Protein AF-A0A0D7CNU6-F1 (afdb_monomer_lite)

Foldseek 3Di:
DEEEQQAPPRLGAQLVLVVLLQVQVVVVHAYEYADDPVVCVSNHDPHHYDDDDPVVLLVVLLPDQEYEYEHDPSLVSNLVSLRAYEYEYSDPQVVRCVSRVVRPRYDYDYSVVSVVPGD

Organism: NCBI:txid1240678

InterPro domains:
  IPR002201 Glycosyl transferase, family 9 [PF01075] (52-84)

Sequence (119 aa):
MYCQLDARSSTPLPRQSARRLLSQVAAHGEVQILGGPDTQDYLGDDLTYVRADLPEMVTRLLSCRLFVGCDSGLGHLAGYLGVPGLIVSTDDFETTWAFFRGYASLSVIPLAATELLLP

pLDDT: mean 87.65, std 9.86, range [44.53, 96.69]

Structure (mmCIF, N/CA/C/O backbone):
data_AF-A0A0D7CNU6-F1
#
_entry.id   AF-A0A0D7CNU6-F1
#
loop_
_atom_site.group_PDB
_atom_site.id
_atom_site.type_symbol
_atom_site.label_atom_id
_atom_site.label_alt_id
_atom_site.label_comp_id
_atom_site.label_asym_id
_atom_site.label_entity_id
_atom_site.label_seq_id
_atom_site.pdbx_PDB_ins_code
_atom_site.Cartn_x
_atom_site.Cartn_y
_atom_site.Cartn_z
_atom_site.occupancy
_atom_site.B_iso_or_equiv
_atom_site.auth_seq_id
_atom_site.auth_comp_id
_atom_site.auth_asym_id
_atom_site.auth_atom_id
_atom_site.pdbx_PDB_model_num
ATOM 1 N N . MET A 1 1 ? -8.893 -2.600 6.847 1.00 83.12 1 MET A N 1
ATOM 2 C CA . MET A 1 1 ? -8.148 -2.606 5.569 1.00 83.12 1 MET A CA 1
ATOM 3 C C . MET A 1 1 ? -6.812 -1.949 5.811 1.00 83.12 1 MET A C 1
ATOM 5 O O . MET A 1 1 ? -6.773 -0.974 6.553 1.00 83.12 1 MET A O 1
ATOM 9 N N . TYR A 1 2 ? -5.740 -2.492 5.238 1.00 85.69 2 TYR A N 1
ATOM 10 C CA . TYR A 1 2 ? -4.400 -1.932 5.415 1.00 85.69 2 TYR A CA 1
ATOM 11 C C . TYR A 1 2 ? -3.920 -1.308 4.115 1.00 85.69 2 TYR A C 1
ATOM 13 O O . TYR A 1 2 ? -3.983 -1.936 3.061 1.00 85.69 2 TYR A O 1
ATOM 21 N N . CYS A 1 3 ? -3.459 -0.065 4.198 1.00 81.94 3 CYS A N 1
ATOM 22 C CA . CYS A 1 3 ? -2.910 0.662 3.062 1.00 81.94 3 CYS A CA 1
ATOM 23 C C . CYS A 1 3 ? -1.440 0.994 3.309 1.00 81.94 3 CYS A C 1
ATOM 25 O O . CYS A 1 3 ? -1.057 1.330 4.427 1.00 81.94 3 CYS A O 1
ATOM 27 N N . GLN A 1 4 ? -0.624 0.926 2.267 1.00 83.62 4 GLN A N 1
ATOM 28 C CA . GLN A 1 4 ? 0.790 1.270 2.296 1.00 83.62 4 GLN A CA 1
ATOM 29 C C . GLN A 1 4 ? 1.126 2.022 1.009 1.00 83.62 4 GLN A C 1
ATOM 31 O O . GLN A 1 4 ? 1.270 1.424 -0.048 1.00 83.62 4 GLN A O 1
ATOM 36 N N . LEU A 1 5 ? 1.199 3.348 1.078 1.00 78.81 5 LEU A N 1
ATOM 37 C CA . LEU A 1 5 ? 1.202 4.198 -0.121 1.00 78.81 5 LEU A CA 1
ATOM 38 C C . LEU A 1 5 ? 2.570 4.813 -0.445 1.00 78.81 5 LEU A C 1
ATOM 40 O O . LEU A 1 5 ? 2.661 5.669 -1.325 1.00 78.81 5 LEU A O 1
ATOM 44 N N . ASP A 1 6 ? 3.625 4.329 0.214 1.00 69.38 6 ASP A N 1
ATOM 45 C CA . ASP A 1 6 ? 5.004 4.694 -0.107 1.00 69.38 6 ASP A CA 1
ATOM 46 C C . ASP A 1 6 ? 5.629 3.628 -1.011 1.00 69.38 6 ASP A C 1
ATOM 48 O O . ASP A 1 6 ? 5.759 2.461 -0.638 1.00 69.38 6 ASP A O 1
ATOM 52 N N . ALA A 1 7 ? 6.035 4.016 -2.212 1.00 62.06 7 ALA A N 1
ATOM 53 C CA . ALA A 1 7 ? 6.689 3.107 -3.141 1.00 62.06 7 ALA A CA 1
ATOM 54 C C . ALA A 1 7 ? 8.211 3.070 -2.929 1.00 62.06 7 ALA A C 1
ATOM 56 O O . ALA A 1 7 ? 8.837 4.004 -2.414 1.00 62.06 7 ALA A O 1
ATOM 57 N N . ARG A 1 8 ? 8.826 1.982 -3.383 1.00 60.50 8 ARG A N 1
ATOM 58 C CA . ARG A 1 8 ? 10.260 1.847 -3.601 1.00 60.50 8 ARG A CA 1
ATOM 59 C C . ARG A 1 8 ? 10.679 2.950 -4.578 1.00 60.50 8 ARG A C 1
ATOM 61 O O . ARG A 1 8 ? 10.032 3.145 -5.597 1.00 60.50 8 ARG A O 1
ATOM 68 N N . SER A 1 9 ? 11.778 3.641 -4.273 1.00 49.56 9 SER A N 1
ATOM 69 C CA . SER A 1 9 ? 12.403 4.666 -5.136 1.00 49.56 9 SER A CA 1
ATOM 70 C C . SER A 1 9 ? 11.864 6.099 -5.037 1.00 49.56 9 SER A C 1
ATOM 72 O O . SER A 1 9 ? 12.088 6.884 -5.955 1.00 49.56 9 SER A O 1
ATOM 74 N N . SER A 1 10 ? 11.216 6.489 -3.932 1.00 58.50 10 SER A N 1
ATOM 75 C CA . SER A 1 10 ? 10.775 7.886 -3.738 1.00 58.50 10 SER A CA 1
ATOM 76 C C . SER A 1 10 ? 9.783 8.370 -4.807 1.00 58.50 10 SER A C 1
ATOM 78 O O . SER A 1 10 ? 9.682 9.568 -5.069 1.00 58.50 10 SER A O 1
ATOM 80 N N . THR A 1 11 ? 9.018 7.444 -5.388 1.00 70.00 11 THR A N 1
ATOM 81 C CA . THR A 1 11 ? 7.889 7.698 -6.292 1.00 70.00 11 THR A CA 1
ATOM 82 C C . THR A 1 11 ? 6.566 7.372 -5.585 1.00 70.00 11 THR A C 1
ATOM 84 O O . THR A 1 11 ? 5.827 6.486 -6.027 1.00 70.00 11 THR A O 1
ATOM 87 N N . PRO A 1 12 ? 6.247 8.030 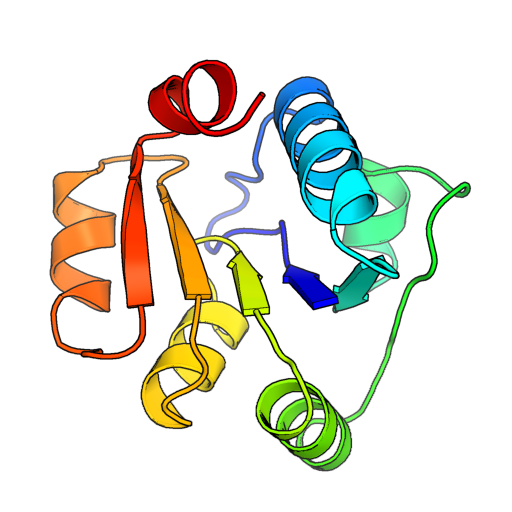-4.447 1.00 76.88 12 PRO A N 1
ATOM 88 C CA . PRO A 1 12 ? 4.956 7.824 -3.807 1.00 76.88 12 PRO A CA 1
A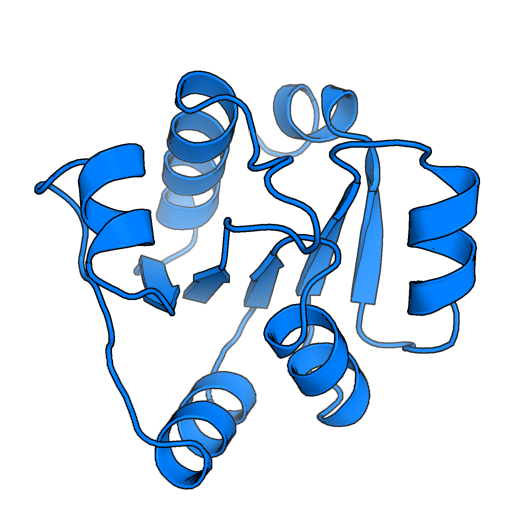TOM 89 C C . PRO A 1 12 ? 3.843 8.217 -4.778 1.00 76.88 12 PRO A C 1
ATOM 91 O O . PRO A 1 12 ? 4.054 8.997 -5.716 1.00 76.88 12 PRO A O 1
ATOM 94 N N . LEU A 1 13 ? 2.628 7.728 -4.527 1.00 85.19 13 LEU A N 1
ATOM 95 C CA . LEU A 1 13 ? 1.464 8.275 -5.221 1.00 85.19 13 LEU A CA 1
ATOM 96 C C . LEU A 1 13 ? 1.454 9.808 -5.058 1.00 85.19 13 LEU A C 1
ATOM 98 O O . LEU A 1 13 ? 1.899 10.337 -4.037 1.00 85.19 13 LEU A O 1
ATOM 102 N N . PRO A 1 14 ? 0.887 10.575 -5.995 1.00 88.00 14 PRO A N 1
ATOM 103 C CA . PRO A 1 14 ? 0.531 11.955 -5.701 1.00 88.00 14 PRO A CA 1
ATOM 104 C C . PRO A 1 14 ? -0.404 11.996 -4.485 1.00 88.00 14 PRO A C 1
ATOM 106 O O . PRO A 1 14 ? -1.363 11.224 -4.419 1.00 88.00 14 PRO A O 1
ATOM 109 N N . ARG A 1 15 ? -0.154 12.898 -3.523 1.00 88.81 15 ARG A N 1
ATOM 110 C CA . ARG A 1 15 ? -0.916 12.969 -2.256 1.00 88.81 15 ARG A CA 1
ATOM 111 C C . ARG A 1 15 ? -2.425 12.990 -2.483 1.00 88.81 15 ARG A C 1
ATOM 113 O O . ARG A 1 15 ? -3.171 12.328 -1.771 1.00 88.81 15 ARG A O 1
ATOM 120 N N . GLN A 1 16 ? -2.882 13.737 -3.484 1.00 88.62 16 GLN A N 1
ATOM 121 C CA . GLN A 1 16 ? -4.299 13.816 -3.829 1.00 88.62 16 GLN A CA 1
ATOM 122 C C . GLN A 1 16 ? -4.864 12.460 -4.276 1.00 88.62 16 GLN A C 1
ATOM 124 O O . GLN A 1 16 ? -5.933 12.071 -3.812 1.00 88.62 16 GLN A O 1
ATOM 129 N N . SER A 1 17 ? -4.141 11.729 -5.128 1.00 88.75 17 SER A N 1
ATOM 130 C CA . SER A 1 17 ? -4.529 10.393 -5.591 1.00 88.75 17 SER A CA 1
ATOM 131 C C . SER A 1 17 ? -4.540 9.391 -4.439 1.00 88.75 17 SER A C 1
ATOM 133 O O . SER A 1 17 ? -5.515 8.663 -4.280 1.00 88.75 17 SER A O 1
ATOM 135 N N . ALA A 1 18 ? -3.519 9.414 -3.574 1.00 90.38 18 ALA A N 1
ATOM 136 C CA . ALA A 1 18 ? -3.482 8.596 -2.365 1.00 90.38 18 ALA A CA 1
ATOM 137 C C . ALA A 1 18 ? -4.675 8.878 -1.446 1.00 90.38 18 ALA A C 1
ATOM 139 O O . ALA A 1 18 ? -5.382 7.958 -1.048 1.00 90.38 18 ALA A O 1
ATOM 140 N N . ARG A 1 19 ? -4.958 10.149 -1.144 1.00 90.31 19 ARG A N 1
ATOM 141 C CA . ARG A 1 19 ? -6.085 10.525 -0.275 1.00 90.31 19 ARG A CA 1
ATOM 142 C C . ARG A 1 19 ? -7.438 10.162 -0.877 1.00 90.31 19 ARG A C 1
ATOM 144 O O . ARG A 1 19 ? -8.325 9.728 -0.147 1.00 90.31 19 ARG A O 1
ATOM 151 N N . ARG A 1 20 ? -7.596 10.301 -2.194 1.00 89.06 20 ARG A N 1
ATOM 152 C CA . ARG A 1 20 ? -8.804 9.863 -2.898 1.00 89.06 20 ARG A CA 1
ATOM 153 C C . ARG A 1 20 ? -8.988 8.351 -2.788 1.00 89.06 20 ARG A C 1
ATOM 155 O O . ARG A 1 20 ? -10.055 7.915 -2.367 1.00 89.06 20 ARG A O 1
ATOM 162 N N . LEU A 1 21 ? -7.934 7.584 -3.064 1.00 89.19 21 LEU A N 1
ATOM 163 C CA . LEU A 1 21 ? -7.935 6.129 -2.929 1.00 89.19 21 LEU A CA 1
ATOM 164 C C . LEU A 1 21 ? -8.284 5.701 -1.498 1.00 89.19 21 LEU A C 1
ATOM 166 O O . LEU A 1 21 ? -9.147 4.852 -1.302 1.00 89.19 21 LEU A O 1
ATOM 170 N N . LEU A 1 22 ? -7.683 6.336 -0.488 1.00 90.38 22 LEU A N 1
ATOM 171 C CA . LEU A 1 22 ? -8.001 6.080 0.919 1.00 90.38 22 LEU A CA 1
ATOM 172 C C . LEU A 1 22 ? -9.469 6.371 1.242 1.00 90.38 22 LEU A C 1
ATOM 174 O O . LEU A 1 22 ? -10.105 5.564 1.912 1.00 90.38 22 LEU A O 1
ATOM 178 N N . SER A 1 23 ? -10.021 7.481 0.744 1.00 88.88 23 SER A N 1
ATOM 179 C CA . SER A 1 23 ? -11.439 7.816 0.924 1.00 88.88 23 SER A CA 1
ATOM 180 C C . SER A 1 23 ? -12.364 6.774 0.293 1.00 88.88 23 SER A C 1
ATOM 182 O O . SER A 1 23 ? -13.396 6.452 0.876 1.00 88.88 23 SER A O 1
ATOM 184 N N . GLN A 1 24 ? -12.010 6.248 -0.882 1.00 86.81 24 GLN A N 1
ATOM 185 C CA . GLN A 1 24 ? -12.791 5.211 -1.562 1.00 86.81 24 GLN A CA 1
ATOM 186 C C . GLN A 1 24 ? -12.719 3.884 -0.801 1.00 86.81 24 GLN A C 1
ATOM 188 O O . GLN A 1 24 ? -13.739 3.264 -0.522 1.00 86.81 24 GLN A O 1
ATOM 193 N N . VAL A 1 25 ? -11.522 3.471 -0.382 1.00 87.50 25 VAL A N 1
ATOM 194 C CA . VAL A 1 25 ? -11.338 2.244 0.406 1.00 87.50 25 VAL A CA 1
ATOM 195 C C . VAL A 1 25 ? -12.051 2.356 1.760 1.00 87.50 25 VAL A C 1
ATOM 197 O O . VAL A 1 25 ? -12.676 1.391 2.199 1.00 87.50 25 VAL A O 1
ATOM 200 N N . ALA A 1 26 ? -12.043 3.535 2.390 1.00 88.81 26 ALA A N 1
ATOM 201 C CA . ALA A 1 26 ? -12.730 3.790 3.656 1.00 88.81 26 ALA A CA 1
ATOM 202 C C . ALA A 1 26 ? -14.253 3.596 3.578 1.00 88.81 26 ALA A C 1
ATOM 204 O O . ALA A 1 26 ? -14.868 3.225 4.580 1.00 88.81 26 ALA A O 1
ATOM 205 N N . ALA A 1 27 ? -14.864 3.748 2.396 1.00 86.75 27 ALA A N 1
ATOM 206 C CA . ALA A 1 27 ? -16.284 3.453 2.191 1.00 86.75 27 ALA A CA 1
ATOM 207 C C . ALA A 1 27 ? -16.633 1.970 2.434 1.00 86.75 27 ALA A C 1
ATOM 209 O O . ALA A 1 27 ? -17.793 1.629 2.664 1.00 86.75 27 ALA A O 1
ATOM 210 N N . HIS A 1 28 ? -15.638 1.079 2.427 1.00 84.00 28 HIS A N 1
ATOM 211 C CA . HIS A 1 28 ? -15.828 -0.361 2.590 1.00 84.00 28 HIS A CA 1
ATOM 212 C C . HIS A 1 28 ? -15.385 -0.897 3.966 1.00 84.00 28 HIS A C 1
ATOM 214 O O . HIS A 1 28 ? -15.503 -2.104 4.219 1.00 84.00 28 HIS A O 1
ATOM 220 N N . GLY A 1 29 ? -14.853 -0.043 4.850 1.00 86.19 29 GLY A N 1
ATOM 221 C CA . GLY A 1 29 ? -14.389 -0.413 6.190 1.00 86.19 29 GLY A CA 1
ATOM 222 C C . GLY A 1 29 ? -13.228 0.442 6.699 1.00 86.19 29 GLY A C 1
ATOM 223 O O . GLY A 1 29 ? -12.669 1.253 5.971 1.00 86.19 29 GLY A O 1
ATOM 224 N N . GLU A 1 30 ? -12.845 0.235 7.961 1.00 90.62 30 GLU A N 1
ATOM 225 C CA . GLU A 1 30 ? -11.773 1.002 8.610 1.00 90.62 30 GLU A CA 1
ATOM 226 C C . GLU A 1 30 ? -10.441 0.874 7.855 1.00 90.62 30 GLU A C 1
ATOM 228 O O . GLU A 1 30 ? -10.020 -0.234 7.496 1.00 90.62 30 GLU A O 1
ATOM 233 N N . VAL A 1 31 ? -9.773 2.008 7.632 1.00 91.75 31 VAL A N 1
ATOM 234 C CA . VAL A 1 31 ? -8.485 2.100 6.937 1.00 91.75 31 VAL A CA 1
ATOM 235 C C . VAL A 1 31 ? -7.386 2.442 7.930 1.00 91.75 31 VAL A C 1
ATOM 237 O O . VAL A 1 31 ? -7.476 3.425 8.658 1.00 91.75 31 VAL A O 1
ATOM 240 N N . GLN A 1 32 ? -6.327 1.638 7.921 1.00 94.00 32 GLN A N 1
ATOM 241 C CA . GLN A 1 32 ? -5.125 1.851 8.717 1.00 94.00 32 GLN A CA 1
ATOM 242 C C . GLN A 1 32 ? -3.908 1.903 7.789 1.00 94.00 32 GLN A C 1
ATOM 244 O O . GLN A 1 32 ? -3.773 1.078 6.880 1.00 94.00 32 GLN A O 1
ATOM 249 N N . ILE A 1 33 ? -3.030 2.878 8.007 1.00 94.12 33 ILE A N 1
ATOM 250 C CA . ILE A 1 33 ? -1.840 3.104 7.187 1.00 94.12 33 ILE A CA 1
ATOM 251 C C . ILE A 1 33 ? -0.658 2.365 7.803 1.00 94.12 33 ILE A C 1
ATOM 253 O O . ILE A 1 33 ? -0.253 2.666 8.922 1.00 94.12 33 ILE A O 1
ATOM 257 N N . LEU A 1 34 ? -0.082 1.414 7.074 1.00 91.75 34 LEU A N 1
ATOM 258 C CA . LEU A 1 34 ? 1.177 0.771 7.443 1.00 91.75 34 LEU A CA 1
ATOM 259 C C . LEU A 1 34 ? 2.319 1.691 7.001 1.00 91.75 34 LEU A C 1
ATOM 261 O O . LEU A 1 34 ? 2.751 1.638 5.852 1.00 91.75 34 LEU A O 1
ATOM 265 N N . GLY A 1 35 ? 2.761 2.583 7.884 1.00 86.81 35 GLY A N 1
ATOM 266 C CA . GLY A 1 35 ? 3.651 3.680 7.509 1.00 86.81 35 GLY A CA 1
ATOM 267 C C . GLY A 1 35 ? 4.352 4.331 8.694 1.00 86.81 35 GLY A C 1
ATOM 268 O O . GLY A 1 35 ? 3.877 4.276 9.830 1.00 86.81 35 GLY A O 1
ATOM 269 N N . GLY A 1 36 ? 5.520 4.908 8.422 1.00 87.00 36 GLY A N 1
ATOM 270 C CA . GLY A 1 36 ? 6.332 5.633 9.397 1.00 87.00 36 GLY A CA 1
ATOM 271 C C . GLY A 1 36 ? 6.057 7.143 9.391 1.00 87.00 36 GLY A C 1
ATOM 272 O O . GLY A 1 36 ? 5.112 7.591 8.745 1.00 87.00 36 GLY A O 1
ATOM 273 N N . PRO A 1 37 ? 6.897 7.932 10.088 1.00 87.69 37 PRO A N 1
ATOM 274 C CA . PRO A 1 37 ? 6.817 9.394 10.084 1.00 87.69 37 PRO A CA 1
ATOM 275 C C . PRO A 1 37 ? 6.811 9.995 8.674 1.00 87.69 37 PRO A C 1
ATOM 277 O O . PRO A 1 37 ? 5.975 10.837 8.393 1.00 87.69 37 PRO A O 1
ATOM 280 N N . ASP A 1 38 ? 7.638 9.484 7.758 1.00 86.31 38 ASP A N 1
ATOM 281 C CA . ASP A 1 38 ? 7.689 9.978 6.374 1.00 86.31 38 ASP A CA 1
ATOM 282 C C . ASP A 1 38 ? 6.342 9.805 5.645 1.00 86.31 38 ASP A C 1
ATOM 284 O O . ASP A 1 38 ? 5.876 10.710 4.952 1.00 86.31 38 ASP A O 1
ATOM 288 N N . THR A 1 39 ? 5.674 8.661 5.850 1.00 87.88 39 THR A N 1
ATOM 289 C CA . THR A 1 39 ? 4.325 8.395 5.326 1.00 87.88 39 THR A CA 1
ATOM 290 C C . THR A 1 39 ? 3.311 9.383 5.898 1.00 87.88 39 THR A C 1
ATOM 292 O O . THR A 1 39 ? 2.414 9.845 5.191 1.00 87.88 39 THR A O 1
ATOM 295 N N . GLN A 1 40 ? 3.437 9.685 7.192 1.00 91.00 40 GLN A N 1
ATOM 296 C CA . GLN A 1 40 ? 2.554 10.600 7.904 1.00 91.00 40 GLN A CA 1
ATOM 297 C C . GLN A 1 40 ? 2.747 12.046 7.447 1.00 91.00 40 GLN A C 1
ATOM 299 O O . GLN A 1 40 ? 1.758 12.709 7.139 1.00 91.00 40 GLN A O 1
ATOM 304 N N . ASP A 1 41 ? 3.988 12.508 7.309 1.00 89.56 41 ASP A N 1
ATOM 305 C CA . ASP A 1 41 ? 4.315 13.840 6.793 1.00 89.56 41 ASP A CA 1
ATOM 306 C C . ASP A 1 41 ? 3.751 14.037 5.376 1.00 89.56 41 ASP A C 1
ATOM 308 O O . ASP A 1 41 ? 3.236 15.103 5.022 1.00 89.56 41 ASP A O 1
ATOM 312 N N . TYR A 1 42 ? 3.792 12.978 4.565 1.00 87.81 42 TYR A N 1
ATOM 313 C CA . TYR A 1 42 ? 3.248 12.962 3.214 1.00 87.81 42 TYR A CA 1
ATOM 314 C C . TYR A 1 42 ? 1.707 12.950 3.178 1.00 87.81 42 TYR A C 1
ATOM 316 O O . TYR A 1 42 ? 1.101 13.747 2.453 1.00 87.81 42 TYR A O 1
ATOM 324 N N . LEU A 1 43 ? 1.040 12.075 3.939 1.00 90.31 43 LEU A N 1
ATOM 325 C CA . LEU A 1 43 ? -0.416 11.898 3.865 1.00 90.31 43 LEU A CA 1
ATOM 326 C C . LEU A 1 43 ? -1.197 12.903 4.731 1.00 90.31 43 LEU A C 1
ATOM 328 O O . LEU A 1 43 ? -2.248 13.393 4.287 1.00 90.31 43 LEU A O 1
ATOM 332 N N . GLY A 1 44 ? -0.664 13.296 5.888 1.00 91.38 44 GLY A N 1
ATOM 333 C CA . GLY A 1 44 ? -1.254 14.213 6.872 1.00 91.38 44 GLY A CA 1
ATOM 334 C C . GLY A 1 44 ? -1.739 13.532 8.157 1.00 91.38 44 GLY A C 1
ATOM 335 O O . GLY A 1 44 ? -1.874 12.319 8.227 1.00 91.38 44 GLY A O 1
ATOM 336 N N . ASP A 1 45 ? -2.049 14.311 9.187 1.00 92.31 45 ASP A N 1
ATOM 337 C CA . ASP A 1 45 ? -2.263 13.782 10.546 1.00 92.31 45 ASP A CA 1
ATOM 338 C C . ASP A 1 45 ? -3.661 13.203 10.827 1.00 92.31 45 ASP A C 1
ATOM 340 O O . ASP A 1 45 ? -3.923 12.711 11.921 1.00 92.31 45 ASP A O 1
ATOM 344 N N . ASP A 1 46 ? -4.580 13.251 9.863 1.00 92.44 46 ASP A N 1
ATOM 345 C CA . ASP A 1 46 ? -5.984 12.855 10.033 1.00 92.44 46 ASP A CA 1
ATOM 346 C C . ASP A 1 46 ? -6.261 11.363 9.760 1.00 92.44 46 ASP A C 1
ATOM 348 O O . ASP A 1 46 ? -7.413 10.952 9.624 1.00 92.44 46 ASP A O 1
ATOM 352 N N . LEU A 1 47 ? -5.210 10.543 9.683 1.00 92.62 47 LEU A N 1
ATOM 353 C CA . LEU A 1 47 ? -5.280 9.105 9.420 1.00 92.62 47 LEU A CA 1
ATOM 354 C C . LEU A 1 47 ? -4.726 8.293 10.594 1.00 92.62 47 LEU A C 1
ATOM 356 O O . LEU A 1 47 ? -3.923 8.767 11.395 1.00 92.62 47 LEU A O 1
ATOM 360 N N . THR A 1 48 ? -5.127 7.024 10.684 1.00 93.56 48 THR A N 1
ATOM 361 C CA . THR A 1 48 ? -4.579 6.096 11.677 1.00 93.56 48 THR A CA 1
ATOM 362 C C . THR A 1 48 ? -3.331 5.413 11.137 1.00 93.56 48 THR A C 1
ATOM 364 O O . THR A 1 48 ? -3.412 4.533 10.278 1.00 93.56 48 THR A O 1
ATOM 367 N N . TYR A 1 49 ? -2.176 5.798 11.674 1.00 92.19 49 TYR A N 1
ATOM 368 C CA . TYR A 1 49 ? -0.886 5.207 11.337 1.00 92.19 49 TYR A CA 1
ATOM 369 C C . TYR A 1 49 ? -0.542 4.049 12.260 1.00 92.19 49 TYR A C 1
ATOM 371 O O . TYR A 1 49 ? -0.700 4.111 13.479 1.00 92.19 49 TYR A O 1
ATOM 379 N N . VAL A 1 50 ? -0.022 2.991 11.659 1.00 92.06 50 VAL A N 1
ATOM 380 C CA . VAL A 1 50 ? 0.423 1.785 12.331 1.00 92.06 50 VAL A CA 1
ATOM 381 C C . VAL A 1 50 ? 1.915 1.630 12.101 1.00 92.06 50 VAL A C 1
ATOM 383 O O . VAL A 1 50 ? 2.372 1.377 10.985 1.00 92.06 50 VAL A O 1
ATOM 386 N N . ARG A 1 51 ? 2.661 1.715 13.201 1.00 89.75 51 ARG A N 1
ATOM 387 C CA . ARG A 1 51 ? 4.076 1.364 13.269 1.00 89.75 51 ARG A CA 1
ATOM 388 C C . ARG A 1 51 ? 4.209 0.083 14.075 1.00 89.75 51 ARG A C 1
ATOM 390 O O . ARG A 1 51 ? 3.736 0.008 15.204 1.00 89.75 51 ARG A O 1
ATOM 397 N N . ALA A 1 52 ? 4.834 -0.912 13.472 1.00 89.00 52 ALA A N 1
ATOM 398 C CA . ALA A 1 52 ? 4.955 -2.253 14.014 1.00 89.00 52 ALA A CA 1
ATOM 399 C C . ALA A 1 52 ? 6.322 -2.832 13.643 1.00 89.00 52 ALA A C 1
ATOM 401 O O . ALA A 1 52 ? 6.911 -2.437 12.632 1.00 89.00 52 ALA A O 1
ATOM 402 N N . ASP A 1 53 ? 6.819 -3.762 14.455 1.00 92.31 53 ASP A N 1
ATOM 403 C CA . ASP A 1 53 ? 7.929 -4.610 14.035 1.00 92.31 53 ASP A CA 1
ATOM 404 C C . ASP A 1 53 ? 7.472 -5.598 12.948 1.00 92.31 53 ASP A C 1
ATOM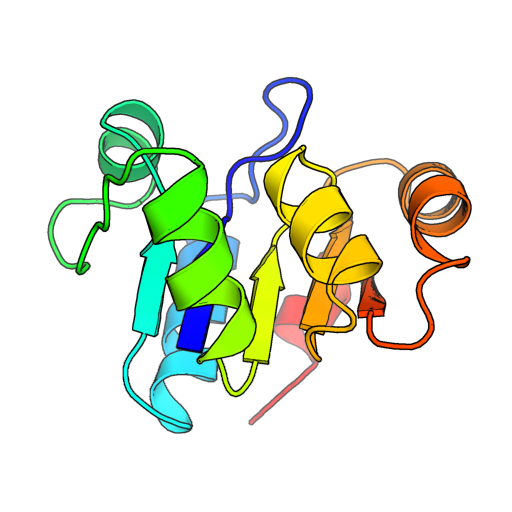 406 O O . ASP A 1 53 ? 6.287 -5.703 12.624 1.00 92.31 53 ASP A O 1
ATOM 410 N N . LEU A 1 54 ? 8.423 -6.297 12.326 1.00 90.75 54 LEU A N 1
ATOM 411 C CA . LEU A 1 54 ? 8.112 -7.184 11.206 1.00 90.75 54 LEU A CA 1
ATOM 412 C C . LEU A 1 54 ? 7.131 -8.319 11.583 1.00 90.75 54 LEU A C 1
ATOM 414 O O . LEU A 1 54 ? 6.198 -8.541 10.809 1.00 90.75 54 LEU A O 1
ATOM 418 N N . PRO A 1 55 ? 7.266 -9.015 12.732 1.00 95.00 55 PRO A N 1
ATOM 419 C CA . PRO A 1 55 ? 6.279 -10.010 13.161 1.00 95.00 55 PRO A CA 1
ATOM 420 C C . PRO A 1 55 ? 4.855 -9.457 13.309 1.00 95.00 55 PRO A C 1
ATOM 422 O O . PRO A 1 55 ? 3.901 -10.057 12.809 1.00 95.00 55 PRO A O 1
ATOM 425 N N . GLU A 1 56 ? 4.694 -8.303 13.952 1.00 93.75 56 GLU A N 1
ATOM 426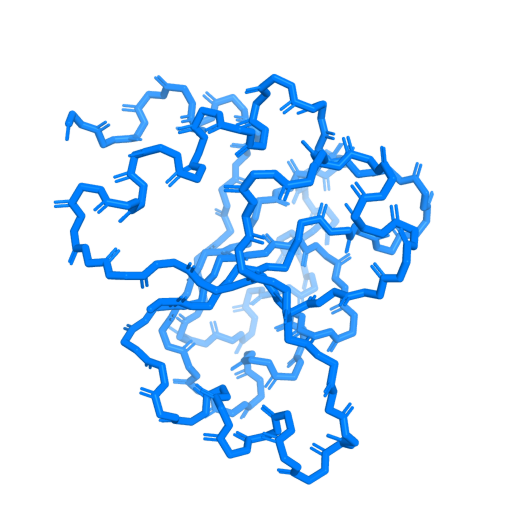 C CA . GLU A 1 56 ? 3.387 -7.658 14.097 1.00 93.75 56 GLU A CA 1
ATOM 427 C C . GLU A 1 56 ? 2.847 -7.189 12.736 1.00 93.75 56 GLU A C 1
ATOM 429 O O . GLU A 1 56 ? 1.656 -7.324 12.451 1.00 93.75 56 GLU A O 1
ATOM 434 N N . MET A 1 57 ? 3.718 -6.719 11.839 1.00 91.75 57 MET A N 1
ATOM 435 C CA . MET A 1 57 ? 3.341 -6.348 10.473 1.00 91.75 57 MET A CA 1
ATOM 436 C C . MET A 1 57 ? 2.783 -7.541 9.686 1.00 91.75 57 MET A C 1
ATOM 438 O O . MET A 1 57 ? 1.762 -7.413 9.011 1.00 91.75 57 MET A O 1
ATOM 442 N N . VAL A 1 58 ? 3.409 -8.715 9.808 1.00 94.38 58 VAL A N 1
ATOM 443 C CA . VAL A 1 58 ? 2.912 -9.965 9.211 1.00 94.38 58 VAL A CA 1
ATOM 444 C C . VAL A 1 58 ? 1.537 -10.321 9.775 1.00 94.38 58 VAL A C 1
ATOM 446 O O . VAL A 1 58 ? 0.621 -10.606 9.004 1.00 94.38 58 VAL A O 1
ATOM 449 N N . THR A 1 59 ? 1.364 -10.248 11.098 1.00 94.62 59 THR A N 1
ATOM 450 C CA . THR A 1 59 ? 0.075 -10.512 11.761 1.00 94.62 59 THR A CA 1
ATOM 451 C C . THR A 1 59 ? -1.031 -9.601 11.227 1.00 94.62 59 THR A C 1
ATOM 453 O O . THR A 1 59 ? -2.132 -10.066 10.929 1.00 94.62 59 THR A O 1
ATOM 456 N N . ARG A 1 60 ? -0.738 -8.311 11.043 1.00 92.25 60 ARG A N 1
ATOM 457 C CA . ARG A 1 60 ? -1.685 -7.336 10.483 1.00 92.25 60 ARG A CA 1
ATOM 458 C C . ARG A 1 60 ? -2.012 -7.601 9.021 1.00 92.25 60 ARG A C 1
ATOM 460 O O . ARG A 1 60 ? -3.174 -7.552 8.634 1.00 92.25 60 ARG A O 1
ATOM 467 N N . LEU A 1 61 ? -1.013 -7.916 8.203 1.00 93.75 61 LEU A N 1
ATOM 468 C CA . LEU A 1 61 ? -1.240 -8.268 6.802 1.00 93.75 61 LEU A CA 1
ATOM 469 C C . LEU A 1 61 ? -2.149 -9.501 6.677 1.00 93.75 61 LEU A C 1
ATOM 471 O O . LEU A 1 61 ? -3.108 -9.468 5.909 1.00 93.75 61 LEU A O 1
ATOM 475 N N . LEU A 1 62 ? -1.916 -10.537 7.489 1.00 93.88 62 LEU A N 1
ATOM 476 C CA . LEU A 1 62 ? -2.729 -11.758 7.507 1.00 93.88 62 LEU A CA 1
ATOM 477 C C . LEU A 1 62 ? -4.156 -11.546 8.035 1.00 93.88 62 LEU A C 1
ATOM 479 O O . LEU A 1 62 ? -5.064 -12.267 7.629 1.00 93.88 62 LEU A O 1
ATOM 483 N N . SER A 1 63 ? -4.379 -10.573 8.922 1.00 91.19 63 SER A N 1
ATOM 484 C CA . SER A 1 63 ? -5.724 -10.229 9.407 1.00 91.19 63 SER A CA 1
ATOM 485 C C . SER A 1 63 ? -6.477 -9.278 8.473 1.00 91.19 63 SER A C 1
ATOM 487 O O . SER A 1 63 ? -7.652 -8.971 8.699 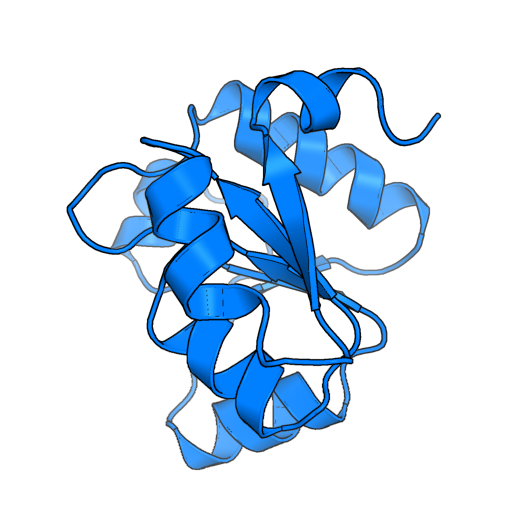1.00 91.19 63 SER A O 1
ATOM 489 N N . CYS A 1 64 ? -5.825 -8.794 7.414 1.00 88.44 64 CYS A N 1
ATOM 490 C CA . CYS A 1 64 ? -6.418 -7.814 6.531 1.00 88.44 64 CYS A CA 1
ATOM 491 C C . CYS A 1 64 ? -7.376 -8.450 5.525 1.00 88.44 64 CYS A C 1
ATOM 493 O O . CYS A 1 64 ? -7.089 -9.451 4.875 1.00 88.44 64 CYS A O 1
ATOM 495 N N . ARG A 1 65 ? -8.526 -7.797 5.349 1.00 89.62 65 ARG A N 1
ATOM 496 C CA . ARG A 1 65 ? -9.486 -8.142 4.297 1.00 89.62 65 ARG A CA 1
ATOM 497 C C . ARG A 1 65 ? -9.001 -7.737 2.900 1.00 89.62 65 ARG A C 1
ATOM 499 O O . ARG A 1 65 ? -9.374 -8.371 1.921 1.00 89.62 65 ARG A O 1
ATOM 506 N N . LEU A 1 66 ? -8.249 -6.641 2.825 1.00 92.12 66 LEU A N 1
ATOM 507 C CA . LEU A 1 66 ? -7.712 -6.074 1.595 1.00 92.12 66 LEU A CA 1
ATOM 508 C C . LEU A 1 66 ? -6.473 -5.238 1.928 1.00 92.12 66 LEU A C 1
ATOM 510 O O . LEU A 1 66 ? -6.524 -4.392 2.836 1.00 92.12 66 LEU A O 1
ATOM 514 N N . PHE A 1 67 ? -5.403 -5.482 1.179 1.00 94.94 67 PHE A N 1
ATOM 515 C CA . PHE A 1 67 ? -4.192 -4.677 1.156 1.00 94.94 67 PHE A CA 1
ATOM 516 C C . PHE A 1 67 ? -4.203 -3.758 -0.067 1.00 94.94 67 PHE A C 1
ATOM 518 O O . PHE A 1 67 ? -4.523 -4.193 -1.171 1.00 94.94 67 PHE A O 1
ATOM 525 N N . VAL A 1 68 ? -3.835 -2.494 0.106 1.00 93.81 68 VAL A N 1
ATOM 526 C CA . VAL A 1 68 ? -3.626 -1.568 -1.013 1.00 93.81 68 VAL A CA 1
ATOM 527 C C . VAL A 1 68 ? -2.251 -0.949 -0.865 1.00 93.81 68 VAL A C 1
ATOM 529 O O . VAL A 1 68 ? -1.974 -0.312 0.148 1.00 93.81 68 VAL A O 1
ATOM 532 N N . GLY A 1 69 ? -1.390 -1.107 -1.861 1.00 92.62 69 GLY A N 1
ATOM 533 C CA . GLY A 1 69 ? -0.093 -0.454 -1.822 1.00 92.62 69 GLY A CA 1
ATOM 534 C C . GLY A 1 69 ? 0.554 -0.255 -3.173 1.00 92.62 69 GLY A C 1
ATOM 535 O O . GLY A 1 69 ? -0.138 -0.243 -4.182 1.00 92.62 69 GLY A O 1
ATOM 536 N N . CYS A 1 70 ? 1.865 -0.051 -3.179 1.00 91.50 70 CYS A N 1
ATOM 537 C CA . CYS A 1 70 ? 2.659 0.203 -4.386 1.00 91.50 70 CYS A CA 1
ATOM 538 C C . CYS A 1 70 ? 3.735 -0.877 -4.549 1.00 91.50 70 CYS A C 1
ATOM 540 O O . CYS A 1 70 ? 3.796 -1.813 -3.745 1.00 91.50 70 CYS A O 1
ATOM 542 N N . ASP A 1 71 ? 4.613 -0.735 -5.546 1.00 90.81 71 ASP A N 1
ATOM 543 C CA . ASP A 1 71 ? 5.869 -1.489 -5.559 1.00 90.81 71 ASP A CA 1
ATOM 544 C C . ASP A 1 71 ? 6.680 -1.127 -4.309 1.00 90.81 71 ASP A C 1
ATOM 546 O O . ASP A 1 71 ? 7.278 -0.061 -4.233 1.00 90.81 71 ASP A O 1
ATOM 550 N N . SER A 1 72 ? 6.642 -1.973 -3.282 1.00 88.88 72 SER A N 1
ATOM 551 C CA . SER A 1 72 ? 7.347 -1.775 -2.019 1.00 88.88 72 SER A CA 1
ATOM 552 C C . SER A 1 72 ? 7.649 -3.116 -1.356 1.00 88.88 72 SER A C 1
ATOM 554 O O . SER A 1 72 ? 7.056 -4.150 -1.677 1.00 88.88 72 SER A O 1
ATOM 556 N N . GLY A 1 73 ? 8.541 -3.105 -0.360 1.00 89.94 73 GLY A N 1
ATOM 557 C CA . GLY A 1 73 ? 8.813 -4.299 0.445 1.00 89.94 73 GLY A CA 1
ATOM 558 C C . GLY A 1 73 ? 7.559 -4.857 1.130 1.00 89.94 73 GLY A C 1
ATOM 559 O O . GLY A 1 73 ? 7.398 -6.073 1.210 1.00 89.94 73 GLY A O 1
ATOM 560 N N . LEU A 1 74 ? 6.638 -3.988 1.567 1.00 90.62 74 LEU A N 1
ATOM 561 C CA . LEU A 1 74 ? 5.365 -4.411 2.158 1.00 90.62 74 LEU A CA 1
ATOM 562 C C . LEU A 1 74 ? 4.384 -4.937 1.107 1.00 90.62 74 LEU A C 1
ATOM 564 O O . LEU A 1 74 ? 3.669 -5.893 1.398 1.00 90.62 74 LEU A O 1
ATOM 568 N N . GLY A 1 75 ? 4.401 -4.395 -0.114 1.00 93.06 75 GLY A N 1
ATOM 569 C CA . GLY A 1 75 ? 3.666 -4.967 -1.241 1.00 93.06 75 GLY A CA 1
ATOM 570 C C . GLY A 1 75 ? 4.105 -6.402 -1.536 1.00 93.06 75 GLY A C 1
ATOM 571 O O . GLY A 1 75 ? 3.274 -7.307 -1.616 1.00 93.06 75 GLY A O 1
ATOM 572 N N . HIS A 1 76 ? 5.416 -6.641 -1.633 1.00 93.81 76 HIS A N 1
ATOM 573 C CA . HIS A 1 76 ? 5.961 -7.988 -1.832 1.00 93.81 76 HIS A CA 1
ATOM 574 C C . HIS A 1 76 ? 5.634 -8.933 -0.673 1.00 93.81 76 HIS A C 1
ATOM 576 O O . HIS A 1 76 ? 5.299 -10.096 -0.899 1.00 93.81 76 HIS A O 1
ATOM 582 N N . LEU A 1 77 ? 5.703 -8.438 0.567 1.00 94.31 77 LEU A N 1
ATOM 583 C CA . LEU A 1 77 ? 5.342 -9.218 1.746 1.00 94.31 77 LEU A CA 1
ATOM 584 C C . LEU A 1 77 ? 3.862 -9.621 1.719 1.00 94.31 77 LEU A C 1
ATOM 586 O O . LEU A 1 77 ? 3.553 -10.787 1.949 1.00 94.31 77 LEU A O 1
ATOM 590 N N . ALA A 1 78 ? 2.957 -8.698 1.381 1.00 95.38 78 ALA A N 1
ATOM 591 C CA . ALA A 1 78 ? 1.533 -8.992 1.223 1.00 95.38 78 ALA A CA 1
ATOM 592 C C . ALA A 1 78 ? 1.291 -10.067 0.147 1.00 95.38 78 ALA A C 1
ATOM 594 O O . ALA A 1 78 ? 0.527 -11.006 0.375 1.00 95.38 78 ALA A O 1
ATOM 595 N N . GLY A 1 79 ? 1.997 -9.975 -0.985 1.00 95.38 79 GLY A N 1
ATOM 596 C CA . GLY A 1 79 ? 1.921 -10.959 -2.065 1.00 95.38 79 GLY A CA 1
ATOM 597 C C . GLY A 1 79 ? 2.420 -12.342 -1.657 1.00 95.38 79 GLY A C 1
ATOM 598 O O . GLY A 1 79 ? 1.766 -13.344 -1.939 1.00 95.38 79 GLY A O 1
ATOM 599 N N . TYR A 1 80 ? 3.542 -12.408 -0.937 1.00 96.56 80 TYR A N 1
ATOM 600 C CA . TYR A 1 80 ? 4.076 -13.665 -0.409 1.00 96.56 80 TYR A CA 1
ATOM 601 C C . TYR A 1 80 ? 3.138 -14.315 0.620 1.00 96.56 80 TYR A C 1
ATOM 603 O O . TYR A 1 80 ? 2.985 -15.533 0.638 1.00 96.56 80 TYR A O 1
ATOM 611 N N . LEU A 1 81 ? 2.482 -13.505 1.454 1.00 96.44 81 LEU A N 1
ATOM 612 C CA . LEU A 1 81 ? 1.517 -13.962 2.458 1.00 96.44 81 LEU A CA 1
ATOM 613 C C . LEU A 1 81 ? 0.147 -14.345 1.866 1.00 96.44 81 LEU A C 1
ATOM 615 O O . LEU A 1 81 ? -0.723 -14.796 2.607 1.00 96.44 81 LEU A O 1
ATOM 619 N N . GLY A 1 82 ? -0.065 -14.175 0.556 1.00 96.38 82 GLY A N 1
ATOM 620 C CA . GLY A 1 82 ? -1.336 -14.492 -0.101 1.00 96.38 82 GLY A CA 1
ATOM 621 C C . GLY A 1 82 ? -2.476 -13.545 0.281 1.00 96.38 82 GLY A C 1
ATOM 622 O O . GLY A 1 82 ? -3.648 -13.904 0.168 1.00 96.38 82 GLY A O 1
ATOM 623 N N . VAL A 1 83 ? -2.147 -12.341 0.745 1.00 95.88 83 VAL A N 1
ATOM 624 C CA . VAL A 1 83 ? -3.132 -11.344 1.162 1.00 95.88 83 VAL A CA 1
ATOM 625 C C . VAL A 1 83 ? -3.840 -10.789 -0.077 1.00 95.88 83 VAL A C 1
ATOM 627 O O . VAL A 1 83 ? -3.150 -10.376 -1.017 1.00 95.88 83 VAL A O 1
ATOM 630 N N . PRO A 1 84 ? -5.186 -10.756 -0.115 1.00 94.88 84 PRO A N 1
ATOM 631 C CA . PRO A 1 84 ? -5.917 -10.121 -1.205 1.00 94.88 84 PRO A CA 1
ATOM 632 C C . PRO A 1 84 ? -5.550 -8.642 -1.299 1.00 94.88 84 PRO A C 1
ATOM 634 O O . PRO A 1 84 ? -5.616 -7.930 -0.293 1.00 94.88 84 PRO A O 1
ATOM 637 N N . GLY A 1 85 ? -5.191 -8.151 -2.482 1.00 93.56 85 GLY A N 1
ATOM 638 C CA . GLY A 1 85 ? -4.790 -6.755 -2.575 1.00 93.56 85 GLY A CA 1
ATOM 639 C C . GLY A 1 85 ? -4.605 -6.162 -3.959 1.00 93.56 85 GLY A C 1
ATOM 640 O O . GLY A 1 85 ? -4.658 -6.839 -4.986 1.00 93.56 85 GLY A O 1
ATOM 641 N N . LEU A 1 86 ? -4.388 -4.851 -3.945 1.00 93.88 86 LEU A N 1
ATOM 642 C CA . LEU A 1 86 ? -4.122 -4.020 -5.109 1.00 93.88 86 LEU A CA 1
ATOM 643 C C . LEU A 1 86 ? -2.728 -3.409 -4.992 1.00 93.88 86 LEU A C 1
ATOM 645 O O . LEU A 1 86 ? -2.371 -2.860 -3.949 1.00 93.88 86 LEU A O 1
ATOM 649 N N . ILE A 1 87 ? -1.973 -3.471 -6.082 1.00 93.94 87 ILE A N 1
ATOM 650 C CA . ILE A 1 87 ? -0.698 -2.782 -6.247 1.00 93.94 87 ILE A CA 1
ATOM 651 C C . ILE A 1 87 ? -0.900 -1.684 -7.281 1.00 93.94 87 ILE A C 1
ATOM 653 O O . ILE A 1 87 ? -1.132 -1.955 -8.458 1.00 93.94 87 ILE A O 1
ATOM 657 N N . VAL A 1 88 ? -0.851 -0.437 -6.833 1.00 92.50 88 VAL A N 1
ATOM 658 C CA . VAL A 1 88 ? -0.900 0.736 -7.693 1.00 92.50 88 VAL A CA 1
ATOM 659 C C . VAL A 1 88 ? 0.494 0.965 -8.258 1.00 92.50 88 VAL A C 1
ATOM 661 O O . VAL A 1 88 ? 1.439 1.225 -7.515 1.00 92.50 88 VAL A O 1
ATOM 664 N N . SER A 1 89 ? 0.617 0.880 -9.577 1.00 90.56 89 SER A N 1
ATOM 665 C CA . SER A 1 89 ? 1.837 1.279 -10.268 1.00 90.56 89 SER A CA 1
ATOM 666 C C . SER A 1 89 ? 1.919 2.805 -10.308 1.00 90.56 89 SER A C 1
ATOM 668 O O . SER A 1 89 ? 1.036 3.468 -10.866 1.00 90.56 89 SER A O 1
ATOM 670 N N . THR A 1 90 ? 2.955 3.354 -9.671 1.00 84.81 90 THR A N 1
ATOM 671 C CA . THR A 1 90 ? 3.266 4.794 -9.642 1.00 84.81 90 THR A CA 1
ATOM 672 C C . THR A 1 90 ? 4.303 5.204 -10.686 1.00 84.81 90 THR A C 1
ATOM 674 O O . THR A 1 90 ? 4.580 6.393 -10.840 1.00 84.81 90 THR A O 1
ATOM 677 N N . ASP A 1 91 ? 4.859 4.234 -11.405 1.00 80.56 91 ASP A N 1
ATOM 678 C CA . ASP A 1 91 ? 5.943 4.372 -12.366 1.00 80.56 91 ASP A CA 1
ATOM 679 C C . ASP A 1 91 ? 5.628 3.600 -13.666 1.00 80.56 91 ASP A C 1
ATOM 681 O O . ASP A 1 91 ? 4.510 3.668 -14.182 1.00 80.56 91 ASP A O 1
ATOM 685 N N . ASP A 1 92 ? 6.619 2.914 -14.242 1.00 86.31 92 ASP A N 1
ATOM 686 C CA . ASP A 1 92 ? 6.421 2.044 -15.393 1.00 86.31 92 ASP A CA 1
ATOM 687 C C . ASP A 1 92 ? 5.568 0.816 -15.024 1.00 86.31 92 ASP A C 1
ATOM 689 O O . ASP A 1 92 ? 5.988 -0.081 -14.283 1.00 86.31 92 ASP A O 1
ATOM 693 N N . PHE A 1 93 ? 4.359 0.764 -15.589 1.00 87.56 93 PHE A N 1
ATOM 694 C CA . PHE A 1 93 ? 3.397 -0.305 -15.327 1.00 87.56 93 PHE A CA 1
ATOM 695 C C . PHE A 1 93 ? 3.953 -1.691 -15.647 1.00 87.56 93 PHE A C 1
ATOM 697 O O . PHE A 1 93 ? 3.741 -2.613 -14.863 1.00 87.56 93 PHE A O 1
ATOM 704 N N . GLU A 1 94 ? 4.669 -1.848 -16.763 1.00 88.00 94 GLU A N 1
ATOM 705 C CA . GLU A 1 94 ? 5.230 -3.143 -17.167 1.00 88.00 94 GLU A CA 1
ATOM 706 C C . GLU A 1 94 ? 6.241 -3.659 -16.142 1.00 88.00 94 GLU A C 1
ATOM 708 O O . GLU A 1 94 ? 6.229 -4.841 -15.791 1.00 88.00 94 GLU A O 1
ATOM 713 N N . THR A 1 95 ? 7.064 -2.767 -15.595 1.00 87.69 95 THR A N 1
ATOM 714 C CA . THR A 1 95 ? 8.014 -3.083 -14.528 1.00 87.69 95 THR A CA 1
ATOM 715 C C . THR A 1 95 ? 7.295 -3.501 -13.246 1.00 87.69 95 THR A C 1
ATOM 717 O O . THR A 1 95 ? 7.562 -4.592 -12.732 1.00 87.69 95 THR A O 1
ATOM 720 N N . THR A 1 96 ? 6.336 -2.701 -12.759 1.00 88.94 96 THR A N 1
ATOM 721 C CA . THR A 1 96 ? 5.540 -3.072 -11.573 1.00 88.94 96 THR A CA 1
ATOM 722 C C . THR A 1 96 ? 4.833 -4.415 -11.807 1.00 88.94 96 THR A C 1
ATOM 724 O O . THR A 1 96 ? 4.888 -5.326 -10.981 1.00 88.94 96 THR A O 1
ATOM 7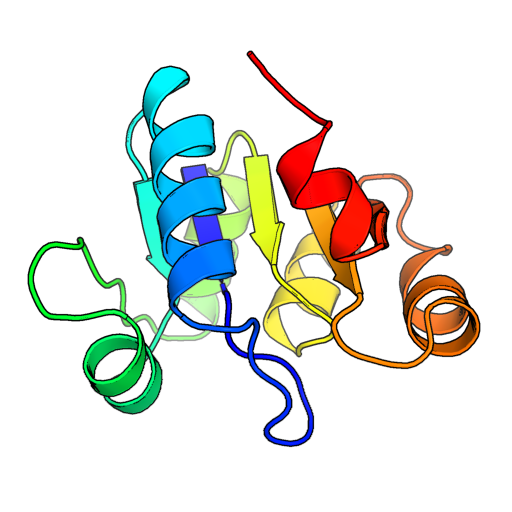27 N N . TRP A 1 97 ? 4.193 -4.591 -12.961 1.00 91.50 97 TRP A N 1
ATOM 728 C CA . TRP A 1 97 ? 3.491 -5.822 -13.301 1.00 91.50 97 TRP A CA 1
ATOM 729 C C . TRP A 1 97 ? 4.427 -7.031 -13.330 1.00 91.50 97 TRP A C 1
ATOM 731 O O . TRP A 1 97 ? 4.102 -8.069 -12.752 1.00 91.50 97 TRP A O 1
ATOM 741 N N . ALA A 1 98 ? 5.615 -6.908 -13.924 1.00 91.81 98 ALA A N 1
ATOM 742 C CA . ALA A 1 98 ? 6.595 -7.987 -13.975 1.00 91.81 98 ALA A CA 1
ATOM 743 C C . ALA A 1 98 ? 7.017 -8.473 -12.578 1.00 91.81 98 ALA A C 1
ATOM 745 O O . ALA A 1 98 ? 7.186 -9.682 -12.388 1.00 91.81 98 ALA A O 1
ATOM 746 N N . PHE A 1 99 ? 7.136 -7.567 -11.602 1.00 90.94 99 PHE A N 1
ATOM 747 C CA . PHE A 1 99 ? 7.472 -7.906 -10.216 1.00 90.94 99 PHE A CA 1
ATOM 748 C C . PHE A 1 99 ? 6.335 -8.598 -9.461 1.00 90.94 99 PHE A C 1
ATOM 750 O O . PHE A 1 99 ? 6.593 -9.469 -8.628 1.00 90.94 99 PHE A O 1
ATOM 757 N N . PHE A 1 100 ? 5.085 -8.234 -9.751 1.00 94.19 100 PHE A N 1
ATOM 758 C CA . PHE A 1 100 ? 3.934 -8.647 -8.947 1.00 94.19 100 PHE A CA 1
ATOM 759 C C . PHE A 1 100 ? 3.053 -9.722 -9.592 1.00 94.19 100 PHE A C 1
ATOM 761 O O . PHE A 1 100 ? 2.302 -10.384 -8.878 1.00 94.19 100 PHE A O 1
ATOM 768 N N . ARG A 1 101 ? 3.181 -9.985 -10.901 1.00 94.25 101 ARG A N 1
ATOM 769 C CA . ARG A 1 101 ? 2.362 -10.971 -11.642 1.00 94.25 101 ARG A CA 1
ATOM 770 C C . ARG A 1 101 ? 2.417 -12.403 -11.100 1.00 94.25 101 ARG A C 1
ATOM 772 O O . ARG A 1 101 ? 1.571 -13.217 -11.451 1.00 94.25 101 ARG A O 1
ATOM 779 N N . GLY A 1 102 ? 3.433 -12.734 -10.300 1.00 95.38 102 GLY A N 1
ATOM 780 C CA . GLY A 1 102 ? 3.571 -14.046 -9.661 1.00 95.38 102 GLY A CA 1
ATOM 781 C C . GLY A 1 102 ? 2.711 -14.227 -8.405 1.00 95.38 102 GLY A C 1
ATOM 782 O O . GLY A 1 102 ? 2.502 -15.360 -7.976 1.00 95.38 102 GLY A O 1
ATOM 783 N N . TYR A 1 103 ? 2.203 -13.143 -7.813 1.00 96.69 103 TYR A N 1
ATOM 784 C CA . TYR A 1 103 ? 1.373 -13.200 -6.612 1.00 96.69 103 TYR A CA 1
ATOM 785 C C . TYR A 1 103 ? -0.104 -13.299 -6.991 1.00 96.69 103 TYR A C 1
ATOM 787 O O . TYR A 1 103 ? -0.738 -12.304 -7.325 1.00 96.69 103 TYR A O 1
ATOM 795 N N . ALA A 1 104 ? -0.678 -14.500 -6.898 1.00 94.75 104 ALA A N 1
ATOM 796 C CA . ALA A 1 104 ? -2.067 -14.754 -7.296 1.00 94.75 104 ALA A CA 1
ATOM 797 C C . ALA A 1 104 ? -3.115 -13.945 -6.503 1.00 94.75 104 ALA A C 1
ATOM 799 O O . ALA A 1 104 ? -4.240 -13.779 -6.966 1.00 94.75 104 ALA A O 1
ATOM 800 N N . SER A 1 105 ? -2.764 -13.459 -5.310 1.00 95.62 105 SER A N 1
ATOM 801 C CA . SER A 1 105 ? -3.652 -12.663 -4.458 1.00 95.62 105 SER A CA 1
ATOM 802 C C . SER A 1 105 ? -3.613 -11.161 -4.757 1.00 95.62 105 SER A C 1
ATOM 804 O O . SER A 1 105 ? -4.434 -10.419 -4.216 1.00 95.62 105 SER A O 1
ATOM 806 N N . LEU A 1 106 ? -2.677 -10.700 -5.594 1.00 96.06 106 LEU A N 1
ATOM 807 C CA . LEU A 1 106 ? -2.483 -9.286 -5.891 1.00 96.06 106 LEU A CA 1
ATOM 808 C C . LEU A 1 106 ? -2.855 -8.966 -7.337 1.00 96.06 106 LEU A C 1
ATOM 810 O O . LEU A 1 106 ? -2.480 -9.670 -8.270 1.00 96.06 106 LEU A O 1
ATOM 814 N N . SER A 1 107 ? -3.562 -7.855 -7.524 1.00 94.75 107 SER A N 1
ATOM 815 C CA . SER A 1 107 ? -3.805 -7.267 -8.844 1.00 94.75 107 SER A CA 1
ATOM 816 C C . SER A 1 107 ? -3.010 -5.979 -8.995 1.00 94.75 107 SER A C 1
ATOM 818 O O . SER A 1 107 ? -3.041 -5.125 -8.111 1.00 94.75 107 SER A O 1
ATOM 820 N N . VAL A 1 108 ? -2.319 -5.820 -10.123 1.00 94.00 108 VAL A N 1
ATOM 821 C CA . VAL A 1 108 ? -1.602 -4.581 -10.447 1.00 94.00 108 VAL A CA 1
ATOM 822 C C . VAL A 1 108 ? -2.521 -3.677 -11.253 1.00 94.00 108 VAL A C 1
ATOM 824 O O . VAL A 1 108 ? -3.099 -4.111 -12.249 1.00 94.00 108 VAL A O 1
ATOM 827 N N . ILE A 1 109 ? -2.655 -2.425 -10.826 1.00 92.31 109 ILE A N 1
ATOM 828 C CA . ILE A 1 109 ? -3.467 -1.416 -11.505 1.00 92.31 109 ILE A CA 1
ATOM 829 C C . ILE A 1 109 ? -2.616 -0.185 -11.829 1.00 92.31 109 ILE A C 1
ATOM 831 O O . ILE A 1 109 ? -1.761 0.196 -11.027 1.00 92.31 109 ILE A O 1
ATOM 835 N N . PRO A 1 110 ? -2.825 0.468 -12.984 1.00 90.56 110 PRO A N 1
ATOM 836 C CA . PRO A 1 110 ? -2.161 1.733 -13.263 1.00 90.56 110 PRO A CA 1
ATOM 837 C C . PRO A 1 110 ? -2.733 2.834 -12.362 1.00 90.56 110 PRO A C 1
ATOM 839 O O . PRO A 1 110 ? -3.920 2.804 -12.028 1.00 90.56 110 PRO A O 1
ATOM 842 N N . LEU A 1 111 ? -1.931 3.852 -12.033 1.00 87.06 111 LEU A N 1
ATOM 843 C CA . LEU A 1 111 ? -2.390 5.007 -11.250 1.00 87.06 111 LEU A CA 1
ATOM 844 C C . LEU A 1 111 ? -3.690 5.614 -11.802 1.00 87.06 111 LEU A C 1
ATOM 846 O O . LEU A 1 111 ? -4.611 5.882 -11.037 1.00 87.06 111 LEU A O 1
ATOM 850 N N . ALA A 1 112 ? -3.814 5.756 -13.124 1.00 85.19 112 ALA A N 1
ATOM 851 C CA . ALA A 1 112 ? -5.018 6.293 -13.766 1.00 85.19 112 ALA A CA 1
ATOM 852 C C . ALA A 1 112 ? -6.294 5.483 -13.453 1.00 85.19 112 ALA A C 1
ATOM 854 O O . ALA A 1 112 ? -7.389 6.039 -13.400 1.00 85.19 112 ALA A O 1
ATOM 855 N N . ALA A 1 113 ? -6.170 4.178 -13.194 1.00 85.25 113 ALA A N 1
ATOM 856 C CA . ALA A 1 113 ? -7.308 3.344 -12.830 1.00 85.25 113 ALA A CA 1
ATOM 857 C C . ALA A 1 113 ? -7.794 3.608 -11.398 1.00 85.25 113 ALA A C 1
ATOM 859 O O . ALA A 1 113 ? -8.962 3.359 -11.124 1.00 85.25 113 ALA A O 1
ATOM 860 N N . THR A 1 114 ? -6.970 4.178 -10.510 1.00 78.38 114 THR A N 1
ATOM 861 C CA . THR A 1 114 ? -7.426 4.583 -9.163 1.00 78.38 114 THR A CA 1
ATOM 862 C C . THR A 1 114 ? -8.505 5.669 -9.212 1.00 78.38 114 THR A C 1
ATOM 864 O O . THR A 1 114 ? -9.284 5.808 -8.276 1.00 78.38 114 THR A O 1
ATOM 867 N N . GLU A 1 115 ? -8.613 6.406 -10.324 1.00 70.44 115 GLU A N 1
ATOM 868 C CA . GLU A 1 115 ? -9.656 7.419 -10.513 1.00 70.44 115 GLU A CA 1
ATOM 869 C C . GLU A 1 115 ? -10.970 6.862 -11.077 1.00 70.44 115 GLU A C 1
ATOM 871 O O . GLU A 1 115 ? -12.009 7.515 -10.955 1.00 70.44 115 GLU A O 1
ATOM 876 N N . LEU A 1 116 ? -10.914 5.681 -11.702 1.00 68.19 116 LEU A N 1
ATOM 877 C CA . LEU A 1 116 ? -12.021 5.031 -12.413 1.00 68.19 116 LEU A CA 1
ATOM 878 C C . LEU A 1 116 ? -12.596 3.835 -11.651 1.00 68.19 116 LEU A C 1
ATOM 880 O O . LEU A 1 116 ? -13.766 3.493 -11.815 1.00 68.19 116 LEU A O 1
ATOM 884 N N . LEU A 1 117 ? -11.764 3.168 -10.856 1.00 57.19 117 LEU A N 1
ATOM 885 C CA . LEU A 1 117 ? -12.150 2.008 -10.081 1.00 57.19 117 LEU A CA 1
ATOM 886 C C . LEU A 1 117 ? -12.775 2.480 -8.767 1.00 57.19 117 LEU A C 1
ATOM 888 O O . LEU A 1 117 ? -12.111 3.098 -7.942 1.00 57.19 117 LEU A O 1
ATOM 892 N N . LEU A 1 118 ? -14.030 2.065 -8.582 1.00 53.81 118 LEU A N 1
ATOM 893 C CA . LEU A 1 118 ? -14.823 2.073 -7.349 1.00 53.81 118 LEU A CA 1
ATOM 894 C C . LEU A 1 118 ? -15.666 3.351 -7.117 1.00 53.81 118 LEU A C 1
ATOM 896 O O . LEU A 1 118 ? -15.111 4.386 -6.726 1.00 53.81 118 LEU A O 1
ATOM 900 N N . PRO A 1 119 ? -16.995 3.281 -7.380 1.00 44.53 119 PRO A N 1
ATOM 901 C CA . PRO A 1 119 ? -17.963 4.252 -6.872 1.00 44.53 119 PRO A CA 1
ATOM 902 C C . PRO A 1 119 ? -18.110 4.187 -5.348 1.00 44.53 119 PRO A C 1
ATOM 904 O O . PRO A 1 119 ? -17.917 3.088 -4.778 1.00 44.53 119 PRO A O 1
#

Radius of gyration: 12.91 Å; chains: 1; bounding box: 30×29×31 Å

Secondary structure (DSSP, 8-state):
-EEE-PPTTS-PPPHHHHHHHHHHHHTTS--EEE--HHHHHHH-TTS-EE---HHHHHHHHHH-S-EEE-SSHHHHHHHHTT--EEEEESS-HHHHHHHHTT-TTEEEEEGGGGGTS--